Protein AF-A0A7V3DXQ9-F1 (afdb_monomer_lite)

Sequence (111 aa):
MPPLWAHRFHQDEALYAAWGLLISTQRDPMLTREAVDKPPLFLYILARFFTWFGPSETVARLPGLISGVACVVLVFLLARRLYGEKAAWLAAVFFAASPMAILFSATAFTD

pLDDT: mean 93.41, std 10.02, range [37.56, 98.69]

Structure (mmCIF, N/CA/C/O backbone):
data_AF-A0A7V3DXQ9-F1
#
_entry.id   AF-A0A7V3DXQ9-F1
#
loop_
_atom_site.group_PDB
_atom_site.id
_atom_site.type_symbol
_atom_site.label_atom_id
_atom_site.label_alt_id
_atom_site.label_comp_id
_atom_site.label_asym_id
_atom_site.label_entity_id
_atom_site.label_seq_id
_atom_site.pdbx_PDB_ins_code
_atom_site.Cartn_x
_atom_site.Cartn_y
_atom_site.Cartn_z
_atom_site.occupancy
_atom_site.B_iso_or_equiv
_atom_site.auth_seq_id
_atom_site.auth_comp_id
_atom_site.auth_asym_id
_atom_site.auth_atom_id
_atom_site.pdbx_PDB_model_num
ATOM 1 N N . MET A 1 1 ? 5.991 20.052 2.574 1.00 37.56 1 MET A N 1
ATOM 2 C CA . MET A 1 1 ? 5.885 19.298 1.301 1.00 37.56 1 MET A CA 1
ATOM 3 C C . MET A 1 1 ? 5.187 17.973 1.594 1.00 37.56 1 MET A C 1
ATOM 5 O O . MET A 1 1 ? 5.368 17.487 2.705 1.00 37.56 1 MET A O 1
ATOM 9 N N . PRO A 1 2 ? 4.359 17.418 0.690 1.00 48.47 2 PRO A N 1
ATOM 10 C CA . PRO A 1 2 ? 3.648 16.164 0.951 1.00 48.47 2 PRO A CA 1
ATOM 11 C C . PRO A 1 2 ? 4.642 15.005 1.166 1.00 48.47 2 PRO A C 1
ATOM 13 O O . PRO A 1 2 ? 5.677 14.994 0.495 1.00 48.47 2 PRO A O 1
ATOM 16 N N . PRO A 1 3 ? 4.337 14.019 2.033 1.00 60.31 3 PRO A N 1
ATOM 17 C CA . PRO A 1 3 ? 5.254 12.926 2.390 1.00 60.31 3 PRO A CA 1
ATOM 18 C C . PRO A 1 3 ? 5.739 12.105 1.182 1.00 60.31 3 PRO A C 1
ATOM 20 O O . PRO A 1 3 ? 6.858 11.609 1.192 1.00 60.31 3 PRO A O 1
ATOM 23 N N . LEU A 1 4 ? 4.955 12.063 0.098 1.00 59.53 4 LEU A N 1
ATOM 24 C CA . LEU A 1 4 ? 5.298 11.371 -1.152 1.00 59.53 4 LEU A CA 1
ATOM 25 C C . LEU A 1 4 ? 6.566 11.890 -1.849 1.00 59.53 4 LEU A C 1
ATOM 27 O O . LEU A 1 4 ? 7.187 11.129 -2.582 1.00 59.53 4 LEU A O 1
ATOM 31 N N . TRP A 1 5 ? 6.944 13.156 -1.640 1.00 62.53 5 TRP A N 1
ATOM 32 C CA . TRP A 1 5 ? 8.052 13.816 -2.354 1.00 62.53 5 TRP A CA 1
ATOM 33 C C . TRP A 1 5 ? 9.207 14.219 -1.435 1.00 62.53 5 TRP A C 1
ATOM 35 O O . TRP A 1 5 ? 10.215 14.744 -1.901 1.00 62.53 5 TRP A O 1
ATOM 45 N N . ALA A 1 6 ? 9.045 14.032 -0.123 1.00 65.81 6 ALA A N 1
ATOM 46 C CA . ALA A 1 6 ? 10.030 14.455 0.867 1.00 65.81 6 ALA A CA 1
ATOM 47 C C . ALA A 1 6 ? 11.246 13.516 0.919 1.00 65.81 6 ALA A C 1
ATOM 49 O O . ALA A 1 6 ? 12.343 13.949 1.270 1.00 65.81 6 ALA A O 1
ATOM 50 N N . HIS A 1 7 ? 11.060 12.248 0.538 1.00 68.75 7 HIS A N 1
ATOM 51 C CA . HIS A 1 7 ? 12.089 11.216 0.599 1.00 68.75 7 HIS A CA 1
ATOM 52 C C . HIS A 1 7 ? 12.174 10.458 -0.721 1.00 68.75 7 HIS A C 1
ATOM 54 O O . HIS A 1 7 ? 11.159 9.976 -1.232 1.00 68.75 7 HIS A O 1
ATOM 60 N N . ARG A 1 8 ? 13.401 10.328 -1.233 1.00 84.62 8 ARG A N 1
ATOM 61 C CA . ARG A 1 8 ? 13.749 9.382 -2.299 1.00 84.62 8 ARG A CA 1
ATOM 62 C C . ARG A 1 8 ? 13.456 7.949 -1.853 1.00 84.62 8 ARG A C 1
ATOM 64 O O . ARG A 1 8 ? 13.225 7.709 -0.668 1.00 84.62 8 ARG A O 1
ATOM 71 N N . PHE A 1 9 ? 13.493 7.008 -2.789 1.00 87.94 9 PHE A N 1
ATOM 72 C CA . PHE A 1 9 ? 13.354 5.593 -2.464 1.00 87.94 9 PHE A CA 1
ATOM 73 C C . PHE A 1 9 ? 14.357 5.118 -1.413 1.00 87.94 9 PHE A C 1
ATOM 75 O O . PHE A 1 9 ? 15.561 5.371 -1.513 1.00 87.94 9 PHE A O 1
ATOM 82 N N . HIS A 1 10 ? 13.840 4.352 -0.455 1.00 90.50 10 HIS A N 1
ATOM 83 C CA . HIS A 1 10 ? 14.645 3.394 0.287 1.00 90.50 10 HIS A CA 1
ATOM 84 C C . HIS A 1 10 ? 15.232 2.331 -0.661 1.00 90.50 10 HIS A C 1
ATOM 86 O O . HIS A 1 10 ? 14.732 2.125 -1.768 1.00 90.50 10 HIS A O 1
ATOM 92 N N . GLN A 1 11 ? 16.281 1.628 -0.228 1.00 92.19 11 GLN A N 1
ATOM 93 C CA . GLN A 1 11 ? 16.925 0.588 -1.040 1.00 92.19 11 GLN A CA 1
ATOM 94 C C . GLN A 1 11 ? 15.928 -0.491 -1.491 1.00 92.19 11 GLN A C 1
ATOM 96 O O . GLN A 1 11 ? 15.904 -0.837 -2.671 1.00 92.19 11 GLN A O 1
ATOM 101 N N . ASP A 1 12 ? 15.046 -0.944 -0.598 1.00 93.50 12 ASP A N 1
ATOM 102 C CA . ASP A 1 12 ? 14.050 -1.964 -0.951 1.00 93.50 12 ASP A CA 1
ATOM 103 C C . ASP A 1 12 ? 12.943 -1.419 -1.860 1.00 93.50 12 ASP A C 1
ATOM 105 O O . ASP A 1 12 ? 12.543 -2.097 -2.800 1.00 93.50 12 ASP A O 1
ATOM 109 N N . GLU A 1 13 ? 12.494 -0.171 -1.659 1.00 94.62 13 GLU A N 1
ATOM 110 C CA . GLU A 1 13 ? 11.538 0.469 -2.578 1.00 94.62 13 GLU A CA 1
ATOM 111 C C . GLU A 1 13 ? 12.110 0.526 -4.002 1.00 94.62 13 GLU A C 1
ATOM 113 O O . GLU A 1 13 ? 11.409 0.232 -4.972 1.00 94.62 13 GLU A O 1
ATOM 118 N N . ALA A 1 14 ? 13.397 0.867 -4.130 1.00 95.06 14 ALA A N 1
ATOM 119 C CA . ALA A 1 14 ? 14.085 0.903 -5.413 1.00 95.06 14 ALA A CA 1
ATOM 120 C C . ALA A 1 14 ? 14.206 -0.496 -6.036 1.00 95.06 14 ALA A C 1
ATOM 122 O O . ALA A 1 14 ? 13.983 -0.643 -7.239 1.00 95.06 14 ALA A O 1
ATOM 123 N N . LEU A 1 15 ? 14.511 -1.518 -5.230 1.00 95.62 15 LEU A N 1
ATOM 124 C CA . LEU A 1 15 ? 14.592 -2.907 -5.681 1.00 95.62 15 LEU A CA 1
ATOM 125 C C . LEU A 1 15 ? 13.230 -3.419 -6.177 1.00 95.62 15 LEU A C 1
ATOM 127 O O . LEU A 1 15 ? 13.130 -3.939 -7.289 1.00 95.62 15 LEU A O 1
ATOM 131 N N . TYR A 1 16 ? 12.160 -3.204 -5.410 1.00 96.44 16 TYR A N 1
ATOM 132 C CA . TYR A 1 16 ? 10.811 -3.634 -5.790 1.00 96.44 16 TYR A CA 1
ATOM 133 C C . TYR A 1 16 ? 10.294 -2.868 -7.009 1.00 96.44 16 TYR A C 1
ATOM 135 O O . TYR A 1 16 ? 9.675 -3.460 -7.896 1.00 96.44 16 TYR A O 1
ATOM 143 N N . ALA A 1 17 ? 10.603 -1.573 -7.112 1.00 96.69 17 ALA A N 1
ATOM 144 C CA . ALA A 1 17 ? 10.311 -0.788 -8.305 1.00 96.69 17 ALA A CA 1
ATOM 145 C C . ALA A 1 17 ? 11.073 -1.303 -9.537 1.00 96.69 17 ALA A C 1
ATOM 147 O O . ALA A 1 17 ? 10.490 -1.372 -10.621 1.00 96.69 17 ALA A O 1
ATOM 148 N N . ALA A 1 18 ? 12.335 -1.716 -9.392 1.00 96.62 18 ALA A N 1
ATOM 149 C CA . ALA A 1 18 ? 13.104 -2.310 -10.484 1.00 96.62 18 ALA A CA 1
ATOM 150 C C . ALA A 1 18 ? 12.473 -3.624 -10.973 1.00 96.62 18 ALA A C 1
ATOM 152 O O . ALA A 1 18 ? 12.282 -3.805 -12.177 1.00 96.62 18 ALA A O 1
ATOM 153 N N . TRP A 1 19 ? 12.050 -4.503 -10.063 1.00 97.50 19 TRP A N 1
ATOM 154 C CA . TRP A 1 19 ? 11.320 -5.721 -10.424 1.00 97.50 19 TRP A CA 1
ATOM 155 C C . TRP A 1 19 ? 9.965 -5.421 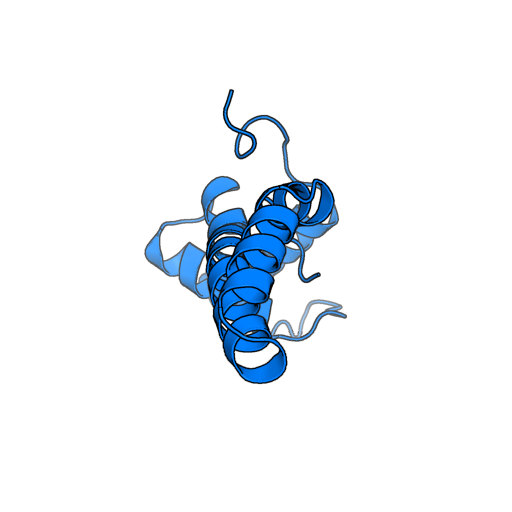-11.079 1.00 97.50 19 TRP A C 1
ATOM 157 O O . TRP A 1 19 ? 9.636 -5.991 -12.120 1.00 97.50 19 TRP A O 1
ATOM 167 N N . GLY A 1 20 ? 9.205 -4.458 -10.549 1.00 97.25 20 GLY A N 1
ATOM 168 C CA . GLY A 1 20 ? 7.959 -3.996 -11.166 1.00 97.25 20 GLY A CA 1
ATOM 169 C C . GLY A 1 20 ? 8.160 -3.457 -12.589 1.00 97.25 20 GLY A C 1
ATOM 170 O O . GLY A 1 20 ? 7.314 -3.673 -13.458 1.00 97.25 20 GLY A O 1
ATOM 171 N N . LEU A 1 21 ? 9.295 -2.805 -12.859 1.00 97.38 21 LEU A N 1
ATOM 172 C CA . LEU A 1 21 ? 9.688 -2.349 -14.195 1.00 97.38 21 LEU A CA 1
ATOM 173 C C . LEU A 1 21 ? 10.025 -3.505 -15.142 1.00 97.38 21 LEU A C 1
ATOM 175 O O . LEU A 1 21 ? 9.638 -3.462 -16.310 1.00 97.38 21 LEU A O 1
ATOM 179 N N . LEU A 1 22 ? 10.722 -4.543 -14.675 1.00 97.88 22 LEU A N 1
ATOM 180 C CA . LEU A 1 22 ? 11.010 -5.732 -15.489 1.00 97.88 22 LEU A CA 1
ATOM 181 C C . LEU A 1 22 ? 9.724 -6.434 -15.934 1.00 97.88 22 LEU A C 1
ATOM 183 O O . LEU A 1 22 ? 9.613 -6.834 -17.098 1.00 97.88 22 LEU A O 1
ATOM 187 N N . ILE A 1 23 ? 8.737 -6.510 -15.037 1.00 97.88 23 ILE A N 1
ATOM 188 C CA . ILE A 1 23 ? 7.417 -7.064 -15.338 1.00 97.88 23 ILE A CA 1
ATOM 189 C C . ILE A 1 23 ? 6.649 -6.143 -16.297 1.00 97.88 23 ILE A C 1
ATOM 191 O O . ILE A 1 23 ? 6.127 -6.608 -17.313 1.00 97.88 23 ILE A O 1
ATOM 195 N N . SER A 1 24 ? 6.579 -4.836 -16.019 1.00 97.75 24 SER A N 1
ATOM 196 C CA . SER A 1 24 ? 5.785 -3.898 -16.830 1.00 97.75 24 SER A CA 1
ATOM 197 C C . SER A 1 24 ? 6.319 -3.759 -18.258 1.00 97.75 24 SER A C 1
ATOM 199 O O . SER A 1 24 ? 5.543 -3.714 -19.209 1.00 97.75 24 SER A O 1
ATOM 201 N N . THR A 1 25 ? 7.644 -3.777 -18.425 1.00 97.25 25 THR A N 1
ATOM 202 C CA . THR A 1 25 ? 8.319 -3.712 -19.733 1.00 97.25 25 THR A CA 1
ATOM 203 C C . THR A 1 25 ? 8.405 -5.059 -20.452 1.00 97.25 25 THR A C 1
ATOM 205 O O . THR A 1 25 ? 8.970 -5.127 -21.542 1.00 97.25 25 THR A O 1
ATOM 208 N N . GLN A 1 26 ? 7.859 -6.127 -19.859 1.00 96.25 26 GLN A N 1
ATOM 209 C CA . GLN A 1 26 ? 7.897 -7.499 -20.377 1.00 96.25 26 GLN A CA 1
ATOM 210 C C . GLN A 1 26 ? 9.317 -8.064 -20.593 1.00 96.25 26 GLN A C 1
ATOM 212 O O . GLN A 1 26 ? 9.502 -9.009 -21.356 1.00 96.25 26 GLN A O 1
ATOM 217 N N . ARG A 1 27 ? 10.334 -7.510 -19.917 1.00 96.56 27 ARG A N 1
ATOM 218 C CA . ARG A 1 27 ? 11.729 -7.978 -20.016 1.00 96.56 27 ARG A CA 1
ATOM 219 C C . ARG A 1 27 ? 11.967 -9.276 -19.251 1.00 96.56 27 ARG A C 1
ATOM 221 O O . ARG A 1 27 ? 12.702 -10.135 -19.731 1.00 96.56 27 ARG A O 1
ATOM 228 N N . ASP A 1 28 ? 11.347 -9.398 -18.082 1.00 96.25 28 ASP A N 1
ATOM 229 C CA . ASP A 1 28 ? 11.315 -10.630 -17.290 1.00 96.25 28 ASP A CA 1
ATOM 230 C C . ASP A 1 28 ? 10.001 -10.697 -16.490 1.00 96.25 28 ASP A C 1
ATOM 232 O O . ASP A 1 28 ? 9.982 -10.413 -15.292 1.00 96.25 28 ASP A O 1
ATOM 236 N N . PRO A 1 29 ? 8.866 -11.017 -17.145 1.00 94.94 29 PRO A N 1
ATOM 237 C CA . PRO A 1 29 ? 7.548 -11.014 -16.506 1.00 94.94 29 PRO A CA 1
ATOM 238 C C . PRO A 1 29 ? 7.431 -11.946 -15.301 1.00 94.94 29 PRO A C 1
ATOM 240 O O . PRO A 1 29 ? 6.613 -11.700 -14.424 1.00 94.94 29 PRO A O 1
ATOM 243 N N . MET A 1 30 ? 8.220 -13.020 -15.284 1.00 94.88 30 MET A N 1
ATOM 244 C CA . MET A 1 30 ? 8.217 -14.029 -14.226 1.00 94.88 30 MET A CA 1
ATOM 245 C C . MET A 1 30 ? 9.358 -13.837 -13.219 1.00 94.88 30 MET A C 1
ATOM 247 O O . MET A 1 30 ? 9.471 -14.640 -12.299 1.00 94.88 30 MET A O 1
ATOM 251 N N . LEU A 1 31 ? 10.188 -12.799 -13.391 1.00 94.81 31 LEU A N 1
ATOM 252 C CA . LEU A 1 31 ? 11.370 -12.517 -12.571 1.00 94.81 31 LEU A CA 1
ATOM 253 C C . LEU A 1 31 ? 12.291 -13.738 -12.394 1.00 94.81 31 LEU A C 1
ATOM 255 O O . LEU A 1 31 ? 12.849 -13.975 -11.329 1.00 94.81 31 LEU A O 1
ATOM 259 N N . THR A 1 32 ? 12.446 -14.532 -13.453 1.00 94.62 32 THR A N 1
ATOM 260 C CA . THR A 1 32 ? 13.256 -15.766 -13.439 1.00 94.62 32 THR A CA 1
ATOM 261 C C . THR A 1 32 ? 14.759 -15.523 -13.412 1.00 94.62 32 THR A C 1
ATOM 263 O O . THR A 1 32 ? 15.527 -16.440 -13.125 1.00 94.62 32 THR A O 1
ATOM 266 N N . ARG A 1 33 ? 15.191 -14.305 -13.743 1.00 93.94 33 ARG A N 1
ATOM 267 C CA . ARG A 1 33 ? 16.599 -13.900 -13.792 1.00 93.94 33 ARG A CA 1
ATOM 268 C C . ARG A 1 33 ? 17.032 -13.141 -12.543 1.00 93.94 33 ARG A C 1
ATOM 270 O O . ARG A 1 33 ? 18.213 -12.838 -12.408 1.00 93.94 33 ARG A O 1
ATOM 277 N N . GLU A 1 34 ? 16.092 -12.852 -11.650 1.00 93.50 34 GLU A N 1
ATOM 278 C CA . GLU A 1 34 ? 16.301 -12.080 -10.433 1.00 93.50 34 GLU A CA 1
ATOM 279 C C . GLU A 1 34 ? 16.156 -12.985 -9.205 1.00 93.50 34 GLU A C 1
ATOM 281 O O . GLU A 1 34 ? 15.326 -13.894 -9.167 1.00 93.50 34 GLU A O 1
ATOM 286 N N . ALA A 1 35 ? 16.952 -12.730 -8.168 1.00 92.31 35 ALA A N 1
ATOM 287 C CA . ALA A 1 35 ? 16.834 -13.435 -6.894 1.00 92.31 35 ALA A CA 1
ATOM 288 C C . ALA A 1 35 ? 15.701 -12.820 -6.054 1.00 92.31 35 ALA A C 1
ATOM 290 O O . ALA A 1 35 ? 15.949 -12.043 -5.135 1.00 92.31 35 ALA A O 1
ATOM 291 N N . VAL A 1 36 ? 14.453 -13.132 -6.411 1.00 92.75 36 VAL A N 1
ATOM 292 C CA . VAL A 1 36 ? 13.260 -12.600 -5.739 1.00 92.75 36 VAL A CA 1
ATOM 293 C C . VAL A 1 36 ? 12.908 -13.434 -4.510 1.00 92.75 36 VAL A C 1
ATOM 295 O O . VAL A 1 36 ? 12.650 -14.632 -4.612 1.00 92.75 36 VAL A O 1
ATOM 298 N N . ASP A 1 37 ? 12.840 -12.780 -3.355 1.00 92.56 37 ASP A N 1
ATOM 299 C CA . ASP A 1 37 ? 12.457 -13.361 -2.063 1.00 92.56 37 ASP A CA 1
ATOM 300 C C . ASP A 1 37 ? 11.039 -12.960 -1.609 1.00 92.56 37 ASP A C 1
ATOM 302 O O . ASP A 1 37 ? 10.479 -13.566 -0.693 1.00 92.56 37 ASP A O 1
ATOM 306 N N . LYS A 1 38 ? 10.432 -11.952 -2.250 1.00 91.69 38 LYS A N 1
ATOM 307 C CA . LYS A 1 38 ? 9.080 -11.465 -1.939 1.00 91.69 38 LYS A CA 1
ATOM 308 C C . LYS A 1 38 ? 7.994 -12.178 -2.755 1.00 91.69 38 LYS A C 1
ATOM 310 O O . LYS A 1 38 ? 8.198 -12.506 -3.924 1.00 91.69 38 LYS A O 1
ATOM 315 N N . PRO A 1 39 ? 6.794 -12.385 -2.178 1.00 93.19 39 PRO A N 1
ATOM 316 C CA . PRO A 1 39 ? 5.681 -12.979 -2.903 1.00 93.19 39 PRO A CA 1
ATOM 317 C C . PRO A 1 39 ? 5.226 -12.093 -4.080 1.00 93.19 39 PRO A C 1
ATOM 319 O O . PRO A 1 39 ? 5.300 -10.864 -4.017 1.00 93.19 39 PRO A O 1
ATOM 322 N N . PRO A 1 40 ? 4.680 -12.696 -5.149 1.00 93.62 40 PRO A N 1
ATOM 323 C CA . PRO A 1 40 ? 4.496 -12.021 -6.435 1.00 93.62 40 PRO A CA 1
ATOM 324 C C . PRO A 1 40 ? 3.422 -10.925 -6.456 1.00 93.62 40 PRO A C 1
ATOM 326 O O . PRO A 1 40 ? 3.472 -10.033 -7.302 1.00 93.62 40 PRO A O 1
ATOM 329 N N . LEU A 1 41 ? 2.418 -10.999 -5.575 1.00 95.75 41 LEU A N 1
ATOM 330 C CA . LEU A 1 41 ? 1.186 -10.207 -5.686 1.00 95.75 41 LEU A CA 1
ATOM 331 C C . LEU A 1 41 ? 1.457 -8.701 -5.791 1.00 95.75 41 LEU A C 1
ATOM 333 O O . LEU A 1 41 ? 0.968 -8.049 -6.715 1.00 95.75 41 LEU A O 1
ATOM 337 N N . PHE A 1 42 ? 2.253 -8.164 -4.866 1.00 95.75 42 PHE A N 1
ATOM 338 C CA . PHE A 1 42 ? 2.567 -6.739 -4.842 1.00 95.75 42 PHE A CA 1
ATOM 339 C C . PHE A 1 42 ? 3.309 -6.301 -6.110 1.00 95.75 42 PHE A C 1
ATOM 341 O O . PHE A 1 42 ? 2.955 -5.286 -6.705 1.00 95.75 42 PHE A O 1
ATOM 348 N N . LEU A 1 43 ? 4.274 -7.098 -6.577 1.00 96.94 43 LEU A N 1
ATOM 349 C CA . LEU A 1 43 ? 5.093 -6.780 -7.751 1.00 96.94 43 LEU A CA 1
ATOM 350 C C . LEU A 1 43 ? 4.254 -6.701 -9.034 1.00 96.94 43 LEU A C 1
ATOM 352 O O . LEU A 1 43 ? 4.454 -5.798 -9.846 1.00 96.94 43 LEU A O 1
ATOM 356 N N . TYR A 1 44 ? 3.263 -7.582 -9.199 1.00 97.75 44 TYR A N 1
ATOM 357 C CA . TYR A 1 44 ? 2.344 -7.519 -10.341 1.00 97.75 44 TYR A CA 1
ATOM 358 C C . TYR A 1 44 ? 1.366 -6.341 -10.263 1.00 97.75 44 TYR A C 1
ATOM 360 O O . TYR A 1 44 ? 1.062 -5.733 -11.294 1.00 97.75 44 TYR A O 1
ATOM 368 N N . ILE A 1 45 ? 0.885 -5.988 -9.065 1.00 98.00 45 ILE A N 1
ATOM 369 C CA . ILE A 1 45 ? 0.071 -4.779 -8.868 1.00 98.00 45 ILE A CA 1
ATOM 370 C C . ILE A 1 45 ? 0.905 -3.545 -9.222 1.00 98.00 45 ILE A C 1
ATOM 372 O O . ILE A 1 45 ? 0.476 -2.718 -10.024 1.00 98.00 45 ILE A O 1
ATOM 376 N N . LEU A 1 46 ? 2.126 -3.454 -8.699 1.00 97.94 46 LEU A N 1
ATOM 377 C CA . LEU A 1 46 ? 3.058 -2.367 -8.976 1.00 97.94 46 LEU A CA 1
ATOM 378 C C . LEU A 1 46 ? 3.361 -2.239 -10.478 1.00 97.94 46 LEU A C 1
ATOM 380 O O . LEU A 1 46 ? 3.242 -1.155 -11.050 1.00 97.94 46 LEU A O 1
ATOM 384 N N . ALA A 1 47 ? 3.658 -3.354 -11.150 1.00 98.12 47 ALA A N 1
ATOM 385 C CA . ALA A 1 47 ? 3.879 -3.388 -12.594 1.00 98.12 47 ALA A CA 1
ATOM 386 C C . ALA A 1 47 ? 2.662 -2.886 -13.385 1.00 98.12 47 ALA A C 1
ATOM 388 O O . ALA A 1 47 ? 2.805 -2.172 -14.385 1.00 98.12 47 ALA A O 1
ATOM 389 N N . ARG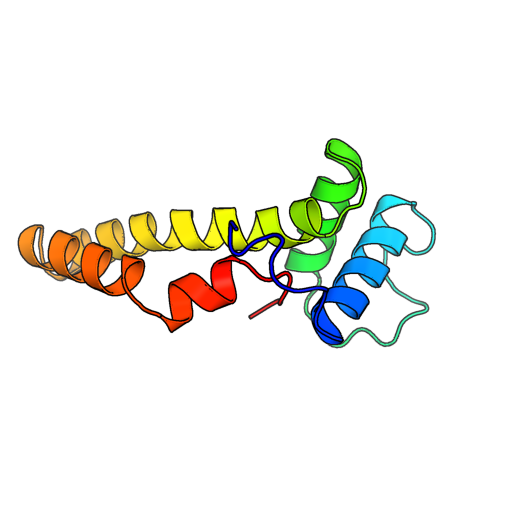 A 1 48 ? 1.446 -3.217 -12.929 1.00 98.25 48 ARG A N 1
ATOM 390 C CA . ARG A 1 48 ? 0.206 -2.727 -13.536 1.00 98.25 48 ARG A CA 1
ATOM 391 C C . ARG A 1 48 ? 0.066 -1.213 -13.386 1.00 98.25 48 ARG A C 1
ATOM 393 O O . ARG A 1 48 ? -0.266 -0.549 -14.365 1.00 98.25 48 ARG A O 1
ATOM 400 N N . PHE A 1 49 ? 0.383 -0.666 -12.214 1.00 98.19 49 PHE A N 1
ATOM 401 C CA . PHE A 1 49 ? 0.388 0.780 -11.978 1.00 98.19 49 PHE A CA 1
ATOM 402 C C . PHE A 1 49 ? 1.406 1.500 -12.868 1.00 98.19 49 PHE A C 1
ATOM 404 O O . PHE A 1 49 ? 1.059 2.503 -13.488 1.00 98.19 49 PHE A O 1
ATOM 411 N N . PHE A 1 50 ? 2.618 0.958 -13.026 1.00 98.38 50 PHE A N 1
ATOM 412 C CA . PHE A 1 50 ? 3.596 1.505 -13.974 1.00 98.38 50 PHE A CA 1
ATOM 413 C C . PHE A 1 50 ? 3.123 1.442 -15.426 1.00 98.38 50 PHE A C 1
ATOM 415 O O . PHE A 1 50 ? 3.390 2.366 -16.189 1.00 98.38 50 PHE A O 1
ATOM 422 N N . THR A 1 51 ? 2.396 0.391 -15.806 1.00 98.00 51 THR A N 1
ATOM 423 C CA . THR A 1 51 ? 1.830 0.268 -17.157 1.00 98.00 51 THR A CA 1
ATOM 424 C C . THR A 1 51 ? 0.759 1.333 -17.421 1.00 98.00 51 THR A C 1
ATOM 426 O O . THR A 1 51 ? 0.668 1.844 -18.533 1.00 98.00 51 THR A O 1
ATOM 429 N N . TRP A 1 52 ? -0.056 1.677 -16.418 1.00 98.12 52 TRP A N 1
ATOM 430 C CA . TRP A 1 52 ? -1.155 2.639 -16.566 1.00 98.12 52 TRP A CA 1
ATOM 431 C C . TRP A 1 52 ? -0.735 4.102 -16.422 1.00 98.12 52 TRP A C 1
ATOM 433 O O . TRP A 1 52 ? -1.224 4.947 -17.166 1.00 98.12 52 TRP A O 1
ATOM 443 N N . PHE A 1 53 ? 0.148 4.409 -15.471 1.00 97.62 53 PHE A N 1
ATOM 444 C CA . PHE A 1 53 ? 0.482 5.787 -15.088 1.00 97.62 53 PHE A CA 1
ATOM 445 C C . PHE A 1 53 ? 1.917 6.194 -15.445 1.00 97.62 53 PHE A C 1
ATOM 447 O O . PHE A 1 53 ? 2.301 7.344 -15.239 1.00 97.62 53 PHE A O 1
ATOM 454 N N . GLY A 1 54 ? 2.709 5.265 -15.980 1.00 97.44 54 GLY A N 1
ATOM 455 C CA . GLY A 1 54 ? 4.139 5.445 -16.196 1.00 97.44 54 GLY A CA 1
ATOM 456 C C . GLY A 1 54 ? 4.961 5.250 -14.913 1.00 97.44 54 GLY A C 1
ATOM 457 O O . GLY A 1 54 ? 4.441 5.339 -13.796 1.00 97.44 54 GLY A O 1
ATOM 458 N N . PRO A 1 55 ? 6.265 4.958 -15.041 1.00 95.94 55 PRO A N 1
ATOM 459 C CA . PRO A 1 55 ? 7.119 4.727 -13.888 1.00 95.94 55 PRO A CA 1
ATOM 460 C C . PRO A 1 55 ? 7.528 6.037 -13.211 1.00 95.94 55 PRO A C 1
ATOM 462 O O . PRO A 1 55 ? 8.109 6.928 -13.827 1.00 95.94 55 PRO A O 1
ATOM 465 N N . SER A 1 56 ? 7.247 6.141 -11.915 1.00 95.25 56 SER A N 1
ATOM 466 C CA . SER A 1 56 ? 7.739 7.211 -11.043 1.00 95.25 56 SER A CA 1
ATOM 467 C C . SER A 1 56 ? 7.702 6.759 -9.583 1.00 95.25 56 SER A C 1
ATOM 469 O O . SER A 1 56 ? 6.986 5.813 -9.247 1.00 95.25 56 SER A O 1
ATOM 471 N N . GLU A 1 57 ? 8.433 7.452 -8.704 1.00 93.62 57 GLU A N 1
ATOM 472 C CA . GLU A 1 57 ? 8.413 7.170 -7.259 1.00 93.62 57 GLU A CA 1
ATOM 473 C C . GLU A 1 57 ? 7.001 7.294 -6.677 1.00 93.62 57 GLU A C 1
ATOM 475 O O . GLU A 1 57 ? 6.542 6.434 -5.929 1.00 93.62 57 GLU A O 1
ATOM 480 N N . THR A 1 58 ? 6.269 8.326 -7.096 1.00 93.88 58 THR A N 1
ATOM 481 C CA . THR A 1 58 ? 4.888 8.555 -6.668 1.00 93.88 58 THR A CA 1
ATOM 482 C C . THR A 1 58 ? 3.983 7.405 -7.084 1.00 93.88 58 THR A C 1
ATOM 484 O O . THR A 1 58 ? 3.239 6.896 -6.252 1.00 93.88 58 THR A O 1
ATOM 487 N N . VAL A 1 59 ? 4.077 6.950 -8.340 1.00 96.12 59 VAL A N 1
ATOM 488 C CA . VAL A 1 59 ? 3.278 5.814 -8.829 1.00 96.12 59 VAL A CA 1
ATOM 489 C C . VAL A 1 59 ? 3.633 4.529 -8.085 1.00 96.12 59 VAL A C 1
ATOM 491 O O . VAL A 1 59 ? 2.734 3.743 -7.799 1.00 96.12 59 VAL A O 1
ATOM 494 N N . ALA A 1 60 ? 4.898 4.336 -7.703 1.00 96.25 60 ALA A N 1
ATOM 495 C CA . ALA A 1 60 ? 5.309 3.159 -6.944 1.00 96.25 60 ALA A CA 1
ATOM 496 C C . ALA A 1 60 ? 4.709 3.095 -5.532 1.00 96.25 60 ALA A C 1
ATOM 498 O O . ALA A 1 60 ? 4.482 2.009 -5.008 1.00 96.25 60 ALA A O 1
ATOM 499 N N . ARG A 1 61 ? 4.416 4.257 -4.939 1.00 95.81 61 ARG A N 1
ATOM 500 C CA . ARG A 1 61 ? 3.817 4.392 -3.602 1.00 95.81 61 ARG A CA 1
ATOM 501 C C . ARG A 1 61 ? 2.285 4.365 -3.618 1.00 95.81 61 ARG A C 1
ATOM 503 O O . ARG A 1 61 ? 1.663 4.160 -2.579 1.00 95.81 61 ARG A O 1
ATOM 510 N N . LEU A 1 62 ? 1.650 4.541 -4.784 1.00 95.81 62 LEU A N 1
ATOM 511 C CA . LEU A 1 62 ? 0.184 4.537 -4.904 1.00 95.81 62 LEU A CA 1
ATOM 512 C C . LEU A 1 62 ? -0.476 3.226 -4.436 1.00 95.81 62 LEU A C 1
ATOM 514 O O . LEU A 1 62 ? -1.487 3.325 -3.738 1.00 95.81 62 LEU A O 1
ATOM 518 N N . PRO A 1 63 ? 0.040 2.021 -4.761 1.00 96.50 63 PRO A N 1
ATOM 519 C CA . PRO A 1 63 ? -0.551 0.776 -4.273 1.00 96.50 63 PRO A CA 1
ATOM 520 C C . PRO A 1 63 ? -0.605 0.701 -2.741 1.00 96.50 63 PRO A C 1
ATOM 522 O O . PRO A 1 63 ? -1.651 0.357 -2.184 1.00 96.50 63 PRO A O 1
ATOM 525 N N . GLY A 1 64 ? 0.488 1.076 -2.064 1.00 95.19 64 GLY A N 1
ATOM 526 C CA . GLY A 1 64 ? 0.561 1.143 -0.602 1.00 95.19 64 GLY A CA 1
ATOM 527 C C . GLY A 1 64 ? -0.424 2.159 -0.027 1.00 95.19 64 GLY A C 1
ATOM 528 O O . GLY A 1 64 ? -1.161 1.849 0.909 1.00 95.19 64 GLY A O 1
ATOM 529 N N . LEU A 1 65 ? -0.534 3.333 -0.656 1.00 95.12 65 LEU A N 1
ATOM 530 C CA . LEU A 1 65 ? -1.408 4.407 -0.183 1.00 95.12 65 LEU A CA 1
ATOM 531 C C . LEU A 1 65 ? -2.884 4.005 -0.268 1.00 95.12 65 LEU A C 1
ATOM 533 O O . LEU A 1 65 ? -3.643 4.186 0.685 1.00 95.12 65 LEU A O 1
ATOM 537 N N . ILE A 1 66 ? -3.283 3.413 -1.397 1.00 96.81 66 ILE A N 1
ATOM 538 C CA . ILE A 1 66 ? -4.642 2.898 -1.607 1.00 96.81 66 ILE A CA 1
ATOM 539 C C . ILE A 1 66 ? -4.948 1.791 -0.595 1.00 96.81 66 ILE A C 1
ATOM 541 O O . ILE A 1 66 ? -6.025 1.788 0.003 1.00 96.81 66 ILE A O 1
ATOM 545 N N . SER A 1 67 ? -3.995 0.885 -0.363 1.00 96.19 67 SER A N 1
ATOM 546 C CA . SER A 1 67 ? -4.145 -0.207 0.603 1.00 96.19 67 SER A CA 1
ATOM 547 C C . SER A 1 67 ? -4.280 0.316 2.035 1.00 96.19 67 SER A C 1
ATOM 549 O O . SER A 1 67 ? -5.158 -0.134 2.766 1.00 96.19 67 SER A O 1
ATOM 551 N N . GLY A 1 68 ? -3.496 1.326 2.421 1.00 96.19 68 GLY A N 1
ATOM 552 C CA . GLY A 1 68 ? -3.587 1.974 3.730 1.00 96.19 68 GLY A CA 1
ATOM 553 C C . GLY A 1 68 ? -4.956 2.610 3.981 1.00 96.19 68 GLY A C 1
ATOM 554 O O . GLY A 1 68 ? -5.566 2.375 5.025 1.00 96.19 68 GLY A O 1
ATOM 555 N N . VAL A 1 69 ? -5.492 3.347 3.000 1.00 96.94 69 VAL A N 1
ATOM 556 C CA . VAL A 1 69 ? -6.845 3.929 3.083 1.00 96.94 69 VAL A CA 1
ATOM 557 C C . VAL A 1 69 ? -7.913 2.834 3.156 1.00 96.94 69 VAL A C 1
ATOM 559 O O . VAL A 1 69 ? -8.825 2.915 3.983 1.00 96.94 69 VAL A O 1
ATOM 562 N N . ALA A 1 70 ? -7.789 1.783 2.341 1.00 97.56 70 ALA A N 1
ATOM 563 C CA . ALA A 1 70 ? -8.698 0.641 2.383 1.00 97.56 70 ALA A CA 1
ATOM 564 C C . ALA A 1 70 ? -8.670 -0.058 3.753 1.00 97.56 70 ALA A C 1
ATOM 566 O O . ALA A 1 70 ? -9.726 -0.408 4.283 1.00 97.56 70 ALA A O 1
ATOM 567 N N . CYS A 1 71 ? -7.496 -0.187 4.377 1.00 97.69 71 CYS A N 1
ATOM 568 C CA . CYS A 1 71 ? -7.351 -0.750 5.716 1.00 97.69 71 CYS A CA 1
ATOM 569 C C . CYS A 1 71 ? -8.124 0.039 6.779 1.00 97.69 71 CYS A C 1
ATOM 571 O O . CYS A 1 71 ? -8.740 -0.590 7.633 1.00 97.69 71 CYS A O 1
ATOM 573 N N . VAL A 1 72 ? -8.197 1.377 6.712 1.00 98.31 72 VAL A N 1
ATOM 574 C CA . VAL A 1 72 ? -9.029 2.168 7.648 1.00 98.31 72 VAL A CA 1
ATOM 575 C C . VAL A 1 72 ? -10.495 1.722 7.580 1.00 98.31 72 VAL A C 1
ATOM 577 O O . VAL A 1 72 ? -11.137 1.491 8.608 1.00 98.31 72 VAL A O 1
ATOM 580 N N . VAL A 1 73 ? -11.018 1.549 6.362 1.00 98.44 73 VAL A N 1
ATOM 581 C CA . VAL A 1 73 ? -12.398 1.098 6.133 1.00 98.44 73 VAL A CA 1
ATOM 582 C C . VAL A 1 73 ? -12.585 -0.339 6.618 1.00 98.44 73 VAL A C 1
ATOM 584 O O . VAL A 1 73 ? -13.571 -0.640 7.289 1.00 98.44 73 VAL A O 1
ATOM 587 N N . LEU A 1 74 ? -11.638 -1.233 6.329 1.00 98.44 74 LEU A N 1
ATOM 588 C CA . LEU A 1 74 ? -11.705 -2.629 6.762 1.00 98.44 74 LEU A CA 1
ATOM 589 C C . LEU A 1 74 ? -11.648 -2.765 8.289 1.00 98.44 74 LEU A C 1
ATOM 591 O O . LEU A 1 74 ? -12.420 -3.541 8.850 1.00 98.44 74 LEU A O 1
ATOM 595 N N . VAL A 1 75 ? -10.809 -1.976 8.966 1.00 98.50 75 VAL A N 1
ATOM 596 C CA . VAL A 1 75 ? -10.742 -1.912 10.435 1.00 98.50 75 VAL A CA 1
ATOM 597 C C . VAL A 1 75 ? -12.084 -1.469 11.008 1.00 98.50 75 VAL A C 1
ATOM 599 O O . VAL A 1 75 ? -12.595 -2.125 11.917 1.00 98.50 75 VAL A O 1
ATOM 602 N N . PHE A 1 76 ? -12.701 -0.422 10.448 1.00 98.69 76 PHE A N 1
ATOM 603 C CA . PHE A 1 76 ? -14.044 0.003 10.848 1.00 98.69 76 PHE A CA 1
ATOM 604 C C . PHE A 1 76 ? -15.062 -1.135 10.692 1.00 98.69 76 PHE A C 1
ATOM 606 O O . PHE A 1 76 ? -15.780 -1.470 11.634 1.00 98.69 76 PHE A O 1
ATOM 613 N N . LEU A 1 77 ? -15.126 -1.757 9.512 1.00 98.69 77 LEU A N 1
ATOM 614 C CA . LEU A 1 77 ? -16.103 -2.809 9.220 1.00 98.69 77 LEU A CA 1
ATOM 615 C C . LEU A 1 77 ? -15.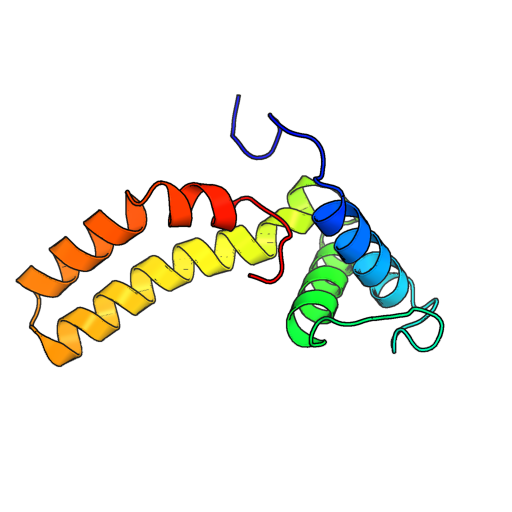927 -4.028 10.134 1.00 98.69 77 LEU A C 1
ATOM 617 O O . LEU A 1 77 ? -16.919 -4.570 10.629 1.00 98.69 77 LEU A 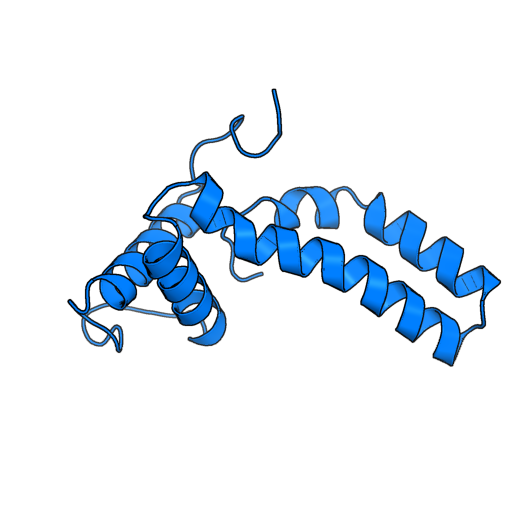O 1
ATOM 621 N N . LEU A 1 78 ? -14.680 -4.429 10.386 1.00 98.69 78 LEU A N 1
ATOM 622 C CA . LEU A 1 78 ? -14.342 -5.540 11.267 1.00 98.69 78 LEU A CA 1
ATOM 623 C C . LEU A 1 78 ? -14.715 -5.230 12.720 1.00 98.69 78 LEU A C 1
ATOM 625 O O . LEU A 1 78 ? -15.430 -6.007 13.352 1.00 98.69 78 LEU A O 1
ATOM 629 N N . ALA A 1 79 ? -14.294 -4.076 13.239 1.00 98.62 79 ALA A N 1
ATOM 630 C CA . ALA A 1 79 ? -14.596 -3.668 14.605 1.00 98.62 79 ALA A CA 1
ATOM 631 C C . ALA A 1 79 ? -16.103 -3.473 14.823 1.00 98.62 79 ALA A C 1
ATOM 633 O O . ALA A 1 79 ? -16.624 -3.874 15.861 1.00 98.62 79 ALA A O 1
ATOM 634 N N . ARG A 1 80 ? -16.836 -2.966 13.821 1.00 98.62 80 ARG A N 1
ATOM 635 C CA . ARG A 1 80 ? -18.302 -2.853 13.879 1.00 98.62 80 ARG A CA 1
ATOM 636 C C . ARG A 1 80 ? -18.963 -4.218 14.010 1.00 98.62 80 ARG A C 1
ATOM 638 O O . ARG A 1 80 ? -19.899 -4.360 14.792 1.00 98.62 80 ARG A O 1
ATOM 645 N N . ARG A 1 81 ? -18.476 -5.213 13.261 1.00 98.56 81 ARG A N 1
ATOM 646 C CA . ARG A 1 81 ? -19.001 -6.585 13.295 1.00 98.56 81 ARG A CA 1
ATOM 647 C C . ARG A 1 81 ? -18.737 -7.282 14.632 1.00 98.56 81 ARG A C 1
ATOM 649 O O . ARG A 1 81 ? -19.561 -8.089 15.043 1.00 98.56 81 ARG A O 1
ATOM 656 N N . LEU A 1 82 ? -17.606 -6.998 15.278 1.00 98.62 82 LEU A N 1
ATOM 657 C CA . LEU A 1 82 ? -17.172 -7.705 16.489 1.00 98.62 82 LEU A CA 1
ATOM 658 C C . LEU A 1 82 ? -17.559 -6.997 17.798 1.00 98.62 82 LEU A C 1
ATOM 660 O O . LEU A 1 82 ? -17.865 -7.665 18.778 1.00 98.62 82 LEU A O 1
ATOM 664 N N . TYR A 1 83 ? -17.551 -5.662 17.817 1.00 98.19 83 TYR A N 1
ATOM 665 C CA . TYR A 1 83 ? -17.625 -4.853 19.044 1.00 98.19 83 TYR A CA 1
ATOM 666 C C . TYR A 1 83 ? -18.650 -3.709 18.972 1.00 98.19 83 TYR A C 1
ATOM 668 O O . TYR A 1 83 ? -18.789 -2.932 19.918 1.00 98.19 83 TYR A O 1
ATOM 676 N N . GLY A 1 84 ? -19.382 -3.592 17.862 1.00 98.31 84 GLY A N 1
ATOM 677 C CA . GLY A 1 84 ? -20.384 -2.551 17.657 1.00 98.31 84 GLY A CA 1
ATOM 678 C C . GLY A 1 84 ? -19.813 -1.215 17.170 1.00 98.31 84 GLY A C 1
ATOM 679 O O . GLY A 1 84 ? -18.611 -1.016 16.999 1.00 98.31 84 GLY A O 1
ATOM 680 N N . GLU A 1 85 ? -20.715 -0.275 16.900 1.00 98.19 85 GLU A N 1
ATOM 681 C CA . GLU A 1 85 ? -20.413 0.924 16.111 1.00 98.19 85 GLU A CA 1
ATOM 682 C C . GLU A 1 85 ? -19.487 1.930 16.808 1.00 98.19 85 GLU A C 1
ATOM 684 O O . GLU A 1 85 ? -18.575 2.466 16.182 1.00 98.19 85 GLU A O 1
ATOM 689 N N . LYS A 1 86 ? -19.667 2.164 18.114 1.00 97.94 86 LYS A N 1
ATOM 690 C CA . LYS A 1 86 ? -18.812 3.102 18.864 1.00 97.94 86 LYS A CA 1
ATOM 691 C C . LYS A 1 86 ? -17.349 2.650 18.872 1.00 97.94 86 LYS A C 1
ATOM 693 O O . LYS A 1 86 ? -16.454 3.457 18.633 1.00 97.94 86 LYS A O 1
ATOM 698 N N . ALA A 1 87 ? -17.115 1.357 19.109 1.00 98.19 87 ALA A N 1
ATOM 699 C CA . ALA A 1 87 ? -15.780 0.769 19.071 1.00 98.19 87 ALA A CA 1
ATOM 700 C C . ALA A 1 87 ? -15.175 0.834 17.660 1.00 98.19 87 ALA A C 1
ATOM 702 O O . ALA A 1 87 ? -13.984 1.097 17.518 1.00 98.19 87 ALA A O 1
ATOM 703 N N . ALA A 1 88 ? -15.999 0.665 16.621 1.00 98.44 88 ALA A N 1
ATOM 704 C CA . ALA A 1 88 ? -15.565 0.757 15.232 1.00 98.44 88 ALA A CA 1
ATOM 705 C C . ALA A 1 88 ? -15.004 2.129 14.862 1.00 98.44 88 ALA A C 1
ATOM 707 O O . ALA A 1 88 ? -13.926 2.212 14.274 1.00 98.44 88 ALA A O 1
ATOM 708 N N . TRP A 1 89 ? -15.707 3.200 15.240 1.00 98.50 89 TRP A N 1
ATOM 709 C CA . TRP A 1 89 ? -15.239 4.563 15.002 1.00 98.50 89 TRP A CA 1
ATOM 710 C C . TRP A 1 89 ? -13.923 4.849 15.725 1.00 98.50 89 TRP A C 1
ATOM 712 O O . TRP A 1 89 ? -12.995 5.367 15.108 1.00 98.50 89 TRP A O 1
ATOM 722 N N . LEU A 1 90 ? -13.809 4.454 16.997 1.00 98.50 90 LEU A N 1
ATOM 723 C CA . LEU A 1 90 ? -12.565 4.618 17.753 1.00 98.50 90 LEU A CA 1
ATOM 724 C C . LEU A 1 90 ? -11.403 3.838 17.121 1.00 98.50 90 LEU A C 1
ATOM 726 O O . LEU A 1 90 ? -10.325 4.398 16.939 1.00 98.50 90 LEU A O 1
ATOM 730 N N . ALA A 1 91 ? -11.624 2.578 16.733 1.00 98.38 91 ALA A N 1
ATOM 731 C CA . ALA A 1 91 ? -10.604 1.749 16.093 1.00 98.38 91 ALA A CA 1
ATOM 732 C C . ALA A 1 91 ? -10.130 2.343 14.758 1.00 98.38 91 ALA A C 1
ATOM 734 O O . ALA A 1 91 ? -8.928 2.417 14.509 1.00 98.38 91 ALA A O 1
ATOM 735 N N . ALA A 1 92 ? -11.060 2.810 13.921 1.00 98.31 92 ALA A N 1
ATOM 736 C CA . ALA A 1 92 ? -10.738 3.427 12.639 1.00 98.31 92 ALA A CA 1
ATOM 737 C C . ALA A 1 92 ? -9.951 4.733 12.807 1.00 98.31 92 ALA A C 1
ATOM 739 O O . ALA A 1 92 ? -8.962 4.937 12.109 1.00 98.31 92 ALA A O 1
ATOM 740 N N . VAL A 1 93 ? -10.343 5.590 13.759 1.00 98.38 93 VAL A N 1
ATOM 741 C CA . VAL A 1 93 ? -9.630 6.843 14.058 1.00 98.38 93 VAL A CA 1
ATOM 742 C C . VAL A 1 93 ? -8.228 6.564 14.591 1.00 98.38 93 VAL A C 1
ATOM 744 O O . VAL A 1 93 ? -7.270 7.161 14.106 1.00 98.38 93 VAL A O 1
ATOM 747 N N . PHE A 1 94 ? -8.075 5.636 15.540 1.00 98.31 94 PHE A N 1
ATOM 748 C CA . PHE A 1 94 ? -6.753 5.289 16.065 1.00 98.31 94 PHE A CA 1
ATOM 749 C C . PHE A 1 94 ? -5.852 4.646 15.013 1.00 98.31 94 PHE A C 1
ATOM 751 O O . PHE A 1 94 ? -4.665 4.955 14.968 1.00 98.31 94 PHE A O 1
ATOM 758 N N . PHE A 1 95 ? -6.398 3.798 14.139 1.00 98.19 95 PHE A N 1
ATOM 759 C CA . PHE A 1 95 ? -5.631 3.237 13.032 1.00 98.19 95 PHE A CA 1
ATOM 760 C C . PHE A 1 95 ? -5.228 4.320 12.021 1.00 98.19 95 PHE A C 1
ATOM 762 O O . PHE A 1 95 ? -4.062 4.394 11.646 1.00 98.19 95 PHE A O 1
ATOM 769 N N . ALA A 1 96 ? -6.149 5.208 11.635 1.00 97.50 96 ALA A N 1
ATOM 770 C CA . ALA A 1 96 ? -5.868 6.305 10.708 1.00 97.50 96 ALA A CA 1
ATOM 771 C C . ALA A 1 96 ? -4.843 7.312 11.259 1.00 97.50 96 ALA A C 1
ATOM 773 O O . ALA A 1 96 ? -4.073 7.881 10.491 1.00 97.50 96 ALA A O 1
ATOM 774 N N . ALA A 1 97 ? -4.818 7.521 12.578 1.00 97.38 97 ALA A N 1
ATOM 775 C CA . ALA A 1 97 ? -3.847 8.375 13.260 1.00 97.38 97 ALA A CA 1
ATOM 776 C C . ALA A 1 97 ? -2.553 7.640 13.661 1.00 97.38 97 ALA A C 1
ATOM 778 O O . ALA A 1 97 ? -1.652 8.260 14.228 1.00 97.38 97 ALA A O 1
ATOM 779 N N . SER A 1 98 ? -2.447 6.333 13.401 1.00 96.81 98 SER A N 1
ATOM 780 C CA . SER A 1 98 ? -1.274 5.541 13.770 1.00 96.81 98 SER A CA 1
ATOM 781 C C . SER A 1 98 ? -0.050 6.004 12.973 1.00 96.81 98 SER A C 1
ATOM 783 O O . SER A 1 98 ? -0.067 5.912 11.741 1.00 96.81 98 SER A O 1
ATOM 785 N N . PRO A 1 99 ? 1.046 6.429 13.635 1.00 94.44 99 PRO A N 1
ATOM 786 C CA . PRO A 1 99 ? 2.266 6.839 12.942 1.00 94.44 99 PRO A CA 1
ATOM 787 C C . PRO A 1 99 ? 2.806 5.752 12.011 1.00 94.44 99 PRO A C 1
ATOM 789 O O . PRO A 1 99 ? 3.271 6.055 10.918 1.00 94.44 99 PRO A O 1
ATOM 792 N N . MET A 1 100 ? 2.688 4.485 12.421 1.00 93.31 100 MET A N 1
ATOM 793 C CA . MET A 1 100 ? 3.144 3.341 11.635 1.00 93.31 100 MET A CA 1
ATOM 794 C C . MET A 1 100 ? 2.297 3.155 10.371 1.00 93.31 100 MET A C 1
ATOM 796 O O . MET A 1 100 ? 2.844 3.012 9.282 1.00 93.31 100 MET A O 1
ATOM 800 N N . ALA A 1 101 ? 0.966 3.218 10.494 1.00 94.31 101 ALA A N 1
ATOM 801 C CA . ALA A 1 101 ? 0.074 3.073 9.344 1.00 94.31 101 ALA A CA 1
ATOM 802 C C . ALA A 1 101 ? 0.290 4.207 8.330 1.00 94.31 101 ALA A C 1
ATOM 804 O O . ALA A 1 101 ? 0.376 3.961 7.128 1.00 94.31 101 ALA A O 1
ATOM 805 N N . ILE A 1 102 ? 0.447 5.440 8.820 1.00 93.19 102 ILE A N 1
ATOM 806 C CA . ILE A 1 102 ? 0.724 6.609 7.981 1.00 93.19 102 ILE A CA 1
ATOM 807 C C . ILE A 1 102 ? 2.068 6.445 7.267 1.00 93.19 102 ILE A C 1
ATOM 809 O O . ILE A 1 102 ? 2.121 6.594 6.047 1.00 93.19 102 ILE A O 1
ATOM 813 N N . LEU A 1 103 ? 3.134 6.113 8.003 1.00 91.25 103 LEU A N 1
ATOM 814 C CA . LEU A 1 103 ? 4.486 6.010 7.457 1.00 91.25 103 LEU A CA 1
ATOM 815 C C . LEU A 1 103 ? 4.574 4.947 6.356 1.00 91.25 103 LEU A C 1
ATOM 817 O O . LEU A 1 103 ? 5.035 5.257 5.263 1.00 91.25 103 LEU A O 1
ATOM 821 N N . PHE A 1 104 ? 4.096 3.728 6.619 1.00 91.62 104 PHE A N 1
ATOM 822 C CA . PHE A 1 104 ? 4.235 2.608 5.682 1.00 91.62 104 PHE A CA 1
ATOM 823 C C . PHE A 1 104 ? 3.286 2.707 4.487 1.00 91.62 104 PHE A C 1
ATOM 825 O O . PHE A 1 104 ? 3.674 2.352 3.375 1.00 91.62 104 PHE A O 1
ATOM 832 N N . SER A 1 105 ? 2.092 3.287 4.658 1.00 92.69 105 SER A N 1
ATOM 833 C CA . SER A 1 105 ? 1.164 3.491 3.534 1.00 92.69 105 SER A CA 1
ATOM 834 C C . SER A 1 105 ? 1.742 4.377 2.424 1.00 92.69 105 SER A C 1
ATOM 836 O O . SER A 1 105 ? 1.341 4.259 1.274 1.00 92.69 105 SER A O 1
ATOM 838 N N . ALA A 1 106 ? 2.705 5.246 2.736 1.00 89.94 106 ALA A N 1
ATOM 839 C CA . ALA A 1 106 ? 3.352 6.121 1.762 1.00 89.94 106 ALA A CA 1
ATOM 840 C C . ALA A 1 106 ? 4.673 5.553 1.205 1.00 89.94 106 ALA A C 1
ATOM 842 O O . ALA A 1 106 ? 5.475 6.318 0.669 1.00 89.94 106 ALA A O 1
ATOM 843 N N . THR A 1 107 ? 4.903 4.242 1.314 1.00 93.00 107 THR A N 1
ATOM 844 C CA . THR A 1 107 ? 6.100 3.556 0.794 1.00 93.00 107 THR A CA 1
ATOM 845 C C . THR A 1 107 ? 5.742 2.535 -0.283 1.00 93.00 107 THR A C 1
ATOM 847 O O . THR A 1 107 ? 4.590 2.123 -0.413 1.00 93.00 107 THR A O 1
ATOM 850 N N . ALA A 1 108 ? 6.735 2.123 -1.068 1.00 93.50 108 ALA A N 1
ATOM 851 C CA . ALA A 1 108 ? 6.631 0.992 -1.987 1.00 93.50 108 ALA A CA 1
ATOM 852 C C . ALA A 1 108 ? 7.097 -0.334 -1.353 1.00 93.50 108 ALA A C 1
ATOM 854 O O . ALA A 1 108 ? 7.518 -1.233 -2.078 1.00 93.50 108 ALA A O 1
ATOM 855 N N . PHE A 1 109 ? 7.065 -0.452 -0.022 1.00 93.25 109 PHE A N 1
ATOM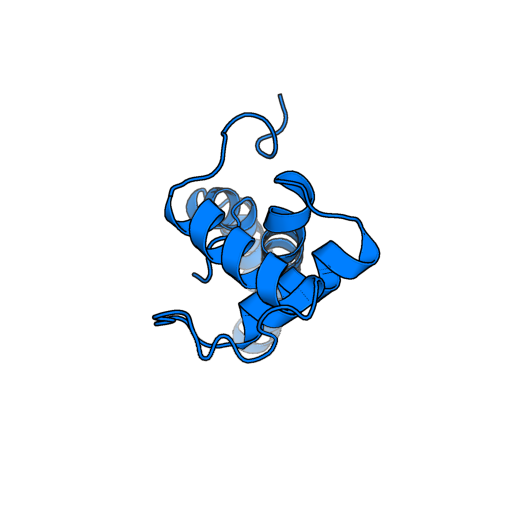 856 C CA . PHE A 1 109 ? 7.369 -1.705 0.665 1.00 93.25 109 PHE A CA 1
ATOM 857 C C . PHE A 1 109 ? 6.272 -2.753 0.449 1.00 93.25 109 PHE A C 1
ATOM 859 O O . PHE A 1 109 ? 5.133 -2.440 0.107 1.00 93.25 109 PHE A O 1
ATOM 866 N N . THR A 1 110 ? 6.632 -4.019 0.655 1.00 90.38 110 THR A N 1
ATOM 867 C CA . THR A 1 110 ? 5.700 -5.154 0.564 1.00 90.38 110 THR A CA 1
ATOM 868 C C . THR A 1 110 ? 5.034 -5.502 1.899 1.00 90.38 110 THR A C 1
ATOM 870 O O . THR A 1 110 ? 4.392 -6.548 1.983 1.00 90.38 110 THR A O 1
ATOM 873 N N . ASP A 1 111 ? 5.281 -4.699 2.933 1.00 85.19 111 ASP A N 1
ATOM 874 C CA . ASP A 1 111 ? 5.004 -5.000 4.343 1.00 85.19 111 ASP A CA 1
ATOM 875 C C . ASP A 1 111 ? 3.654 -4.445 4.830 1.00 85.19 111 ASP A C 1
ATOM 877 O O . ASP A 1 111 ? 3.163 -3.446 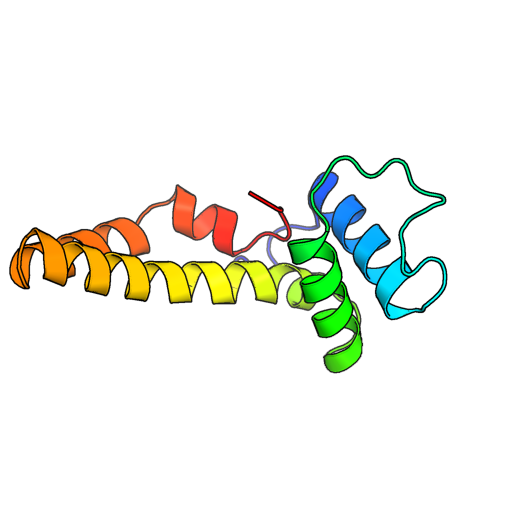4.250 1.00 85.19 111 ASP A O 1
#

Secondary structure (DSSP, 8-state):
--HHHHSPPPHHHHHHHHHHHHHHTTSSTT-TTS---S-HHHHHHHHHHHHHH-S-HHHHHHHHHHHHHHHHHHHHHHHHHHH-HHHHHHHHHHHHT-HHHHHHHTS----

Foldseek 3Di:
DDPLPPDDADPVLVVLLVLLCCCLVVVCVPCPVPPDPDDCPLSPVLVVLCNVPNDDSQSLLQVLLVVLVVVLVVQLVVCCVPPNNVRSVVRSVCSNVPPVSVVRSRTNDPD

Radius of gyration: 16.24 Å; chains: 1; bounding box: 37×35×39 Å